Protein AF-A0A1B6BA95-F1 (afdb_monomer_lite)

pLDDT: mean 94.16, std 6.32, range [73.81, 98.75]

Secondary structure (DSSP, 8-state):
-EE---GGGTTTT-S-HHHHHTPPEEESS-EE-TTS-EEEEPPHHHHHHHHHHHHHHHHHHHHTT-S--EE---TT-HHHHHH-TTT--

Foldseek 3Di:
DEDFAQAQCPCVPPPPPVVSVPDAREACDFDADPVGHTYHHDDPVVVVVVVVVVVVVVVVCVVVPHPDYHYDCDDNGHNVLCVDPVNHD

Structure (mmCIF, N/CA/C/O backbone):
data_AF-A0A1B6BA95-F1
#
_entry.id   AF-A0A1B6BA95-F1
#
loop_
_atom_site.group_PDB
_atom_site.id
_atom_site.type_symbol
_atom_site.label_atom_id
_atom_site.label_alt_id
_atom_site.label_comp_id
_atom_site.label_asym_id
_atom_site.label_entity_id
_atom_site.label_seq_id
_atom_site.pdbx_PDB_ins_code
_atom_site.Cartn_x
_atom_site.Cartn_y
_atom_site.Cartn_z
_atom_site.occupancy
_atom_site.B_iso_or_equiv
_atom_site.auth_seq_id
_atom_site.auth_comp_id
_atom_site.auth_asym_id
_atom_site.auth_atom_id
_atom_site.pdbx_PDB_model_num
ATOM 1 N N . MET A 1 1 ? -14.949 3.472 10.130 1.00 94.31 1 MET A N 1
ATOM 2 C CA . MET A 1 1 ? -13.647 3.994 9.650 1.00 94.31 1 MET A CA 1
ATOM 3 C C . MET A 1 1 ? -13.144 3.085 8.539 1.00 94.31 1 MET A C 1
ATOM 5 O O . MET A 1 1 ? -13.339 1.885 8.669 1.00 94.31 1 MET A O 1
ATOM 9 N N . GLU A 1 2 ? -12.512 3.601 7.486 1.00 97.50 2 GLU A N 1
ATOM 10 C CA . GLU A 1 2 ? -11.899 2.769 6.438 1.00 97.50 2 GLU A CA 1
ATOM 11 C C . GLU A 1 2 ? -10.369 2.866 6.492 1.00 97.50 2 GLU A C 1
ATOM 13 O O . GLU A 1 2 ? -9.814 3.958 6.602 1.00 97.50 2 GLU A O 1
ATOM 18 N N . LEU A 1 3 ? -9.699 1.716 6.437 1.00 98.00 3 LEU A N 1
ATOM 19 C CA . LEU A 1 3 ? -8.250 1.576 6.359 1.00 98.00 3 LEU A CA 1
ATOM 20 C C . LEU A 1 3 ? -7.841 1.306 4.921 1.00 98.00 3 LEU A C 1
ATOM 22 O O . LEU A 1 3 ? -8.430 0.456 4.251 1.00 98.00 3 LEU A O 1
ATOM 26 N N . SER A 1 4 ? -6.817 2.012 4.460 1.00 97.31 4 SER A N 1
ATOM 27 C CA . SER A 1 4 ? -6.427 1.980 3.062 1.00 97.31 4 SER A CA 1
ATOM 28 C C . SER A 1 4 ? -4.939 2.171 2.836 1.00 97.31 4 SER A C 1
ATOM 30 O O . SER A 1 4 ? -4.225 2.768 3.639 1.00 97.31 4 SER A O 1
ATOM 32 N N . HIS A 1 5 ? -4.487 1.669 1.689 1.00 97.06 5 HIS A N 1
ATOM 33 C CA . HIS A 1 5 ? -3.157 1.902 1.158 1.00 97.06 5 HIS A CA 1
ATOM 34 C C . HIS A 1 5 ? -3.248 1.949 -0.367 1.00 97.06 5 HIS A C 1
ATOM 36 O O . HIS A 1 5 ? -3.626 0.962 -0.991 1.00 97.06 5 HIS A O 1
ATOM 42 N N . SER A 1 6 ? -2.904 3.074 -0.991 1.00 95.75 6 SER A N 1
ATOM 43 C CA . SER A 1 6 ? -3.135 3.276 -2.432 1.00 95.75 6 SER A CA 1
ATOM 44 C C . SER A 1 6 ? -2.170 2.505 -3.348 1.00 95.75 6 SER A C 1
ATOM 46 O O . SER A 1 6 ? -2.371 2.475 -4.561 1.00 95.75 6 SER A O 1
ATOM 48 N N . GLY A 1 7 ? -1.131 1.874 -2.791 1.00 96.19 7 GLY A N 1
ATOM 49 C CA . GLY A 1 7 ? -0.161 1.067 -3.544 1.00 96.19 7 GLY A CA 1
ATOM 50 C C . GLY A 1 7 ? 0.501 1.886 -4.648 1.00 96.19 7 GLY A C 1
ATOM 51 O O . GLY A 1 7 ? 0.951 3.001 -4.387 1.00 96.19 7 GLY A O 1
ATOM 52 N N . GLN A 1 8 ? 0.478 1.389 -5.887 1.00 95.31 8 GLN A N 1
ATOM 53 C CA . GLN A 1 8 ? 1.105 2.066 -7.029 1.00 95.31 8 GLN A CA 1
ATOM 54 C C . GLN A 1 8 ? 0.462 3.412 -7.419 1.00 95.31 8 GLN A C 1
ATOM 56 O O . GLN A 1 8 ? 0.887 4.044 -8.384 1.00 95.31 8 GLN A O 1
ATOM 61 N N . TYR A 1 9 ? -0.612 3.821 -6.736 1.00 93.50 9 TYR A N 1
ATOM 62 C CA . TYR A 1 9 ? -1.265 5.121 -6.894 1.00 93.50 9 TYR A CA 1
ATOM 63 C C . TYR A 1 9 ? -0.984 6.065 -5.714 1.00 93.50 9 TYR A C 1
ATOM 65 O O . TYR A 1 9 ? -1.587 7.142 -5.625 1.00 93.50 9 TYR A O 1
ATOM 73 N N . ALA A 1 10 ? -0.083 5.697 -4.800 1.00 91.62 10 ALA A N 1
ATOM 74 C CA . ALA A 1 10 ? 0.314 6.544 -3.685 1.00 91.62 10 ALA A CA 1
ATOM 75 C C . ALA A 1 10 ? 0.882 7.887 -4.177 1.00 91.62 10 ALA A C 1
ATOM 77 O O . ALA A 1 10 ? 1.653 7.979 -5.131 1.00 91.62 10 ALA A O 1
ATOM 78 N N . GLY A 1 11 ? 0.461 8.972 -3.529 1.00 86.31 11 GLY A N 1
ATOM 79 C CA . GLY A 1 11 ? 0.908 10.317 -3.888 1.00 86.31 11 GLY A CA 1
ATOM 80 C C . GLY A 1 11 ? 0.286 10.899 -5.165 1.00 86.31 11 GLY A C 1
ATOM 81 O O . GLY A 1 11 ? 0.650 12.008 -5.559 1.00 86.31 11 GLY A O 1
ATOM 82 N N . THR A 1 12 ? -0.683 10.221 -5.796 1.00 81.12 12 THR A N 1
ATOM 83 C CA . THR A 1 12 ? -1.369 10.725 -7.006 1.00 81.12 12 THR A CA 1
ATOM 84 C C . THR A 1 12 ? -1.941 12.131 -6.802 1.00 81.12 12 THR A C 1
ATOM 86 O O . THR A 1 12 ? -1.763 12.990 -7.669 1.00 81.12 12 THR A O 1
ATOM 89 N N . TYR A 1 13 ? -2.527 12.390 -5.630 1.00 79.62 13 TYR A N 1
ATOM 90 C CA . TYR A 1 13 ? -3.164 13.662 -5.275 1.00 79.62 13 TYR A CA 1
ATOM 91 C C . TYR A 1 13 ? -2.266 14.624 -4.479 1.00 79.62 13 TYR A C 1
ATOM 93 O O . TYR A 1 13 ? -2.758 15.614 -3.942 1.00 79.62 13 TYR A O 1
ATOM 101 N N . LEU A 1 14 ? -0.955 14.367 -4.388 1.00 82.94 14 LEU A N 1
ATOM 102 C CA . LEU A 1 14 ? -0.038 15.329 -3.773 1.00 82.94 14 LEU A CA 1
ATOM 103 C C . LEU A 1 14 ? 0.067 16.584 -4.645 1.00 82.94 14 LEU A C 1
ATOM 105 O O . LEU A 1 14 ? 0.443 16.512 -5.816 1.00 82.94 14 LEU A O 1
ATOM 109 N N . THR A 1 15 ? -0.255 17.733 -4.051 1.00 85.31 15 THR A N 1
ATOM 110 C CA . THR A 1 15 ? -0.156 19.055 -4.689 1.00 85.31 15 THR A CA 1
ATOM 111 C C . THR A 1 1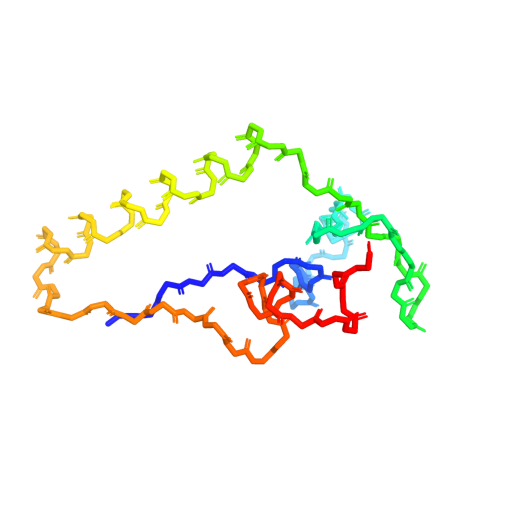5 ? 1.289 19.557 -4.753 1.00 85.31 15 THR A C 1
ATOM 113 O O . THR A 1 15 ? 1.649 20.290 -5.673 1.00 85.31 15 THR A O 1
ATOM 116 N N . ASP A 1 16 ? 2.137 19.111 -3.823 1.00 85.94 16 ASP A N 1
ATOM 117 C CA . ASP A 1 16 ? 3.579 19.356 -3.828 1.00 85.94 16 ASP A CA 1
ATOM 118 C C . ASP A 1 16 ? 4.274 18.452 -4.860 1.00 85.94 16 ASP A C 1
ATOM 120 O O . ASP A 1 16 ? 4.522 17.262 -4.632 1.00 85.94 16 ASP A O 1
ATOM 124 N N . LYS A 1 17 ? 4.594 19.040 -6.016 1.00 77.94 17 LYS A N 1
ATOM 125 C CA . LYS A 1 17 ? 5.235 18.338 -7.135 1.00 77.94 17 LYS A CA 1
ATOM 126 C C . LYS A 1 17 ? 6.639 17.831 -6.800 1.00 77.94 17 LYS A C 1
ATOM 128 O O . LYS A 1 17 ? 7.018 16.784 -7.317 1.00 77.94 17 LYS A O 1
ATOM 133 N N . ALA A 1 18 ? 7.385 18.539 -5.951 1.00 80.44 18 ALA A N 1
ATOM 134 C CA . ALA A 1 18 ? 8.747 18.155 -5.584 1.00 80.44 18 ALA A CA 1
ATOM 135 C C . ALA A 1 18 ? 8.745 16.928 -4.668 1.00 80.44 18 ALA A C 1
ATOM 137 O O . ALA A 1 18 ? 9.551 16.018 -4.840 1.00 80.44 18 ALA A O 1
ATOM 138 N N . LYS A 1 19 ? 7.789 16.849 -3.735 1.00 78.44 19 LYS A N 1
ATOM 139 C CA . LYS A 1 19 ? 7.592 15.628 -2.940 1.00 78.44 19 LYS A CA 1
ATOM 140 C C . LYS A 1 19 ? 7.073 14.475 -3.783 1.00 78.44 19 LYS A C 1
ATOM 142 O O . LYS A 1 19 ? 7.494 13.344 -3.575 1.00 78.44 19 LYS A O 1
ATOM 147 N N . LYS A 1 20 ? 6.189 14.750 -4.744 1.00 76.00 20 LYS A N 1
ATOM 148 C CA . LYS A 1 20 ? 5.607 13.721 -5.613 1.00 76.00 20 LYS A CA 1
ATOM 149 C C . LYS A 1 20 ? 6.655 13.008 -6.475 1.00 76.00 20 LYS A C 1
ATOM 151 O O . LYS A 1 20 ? 6.569 11.793 -6.615 1.00 76.00 20 LYS A O 1
ATOM 156 N N . SER A 1 21 ? 7.638 13.724 -7.026 1.00 73.81 21 SER A N 1
ATOM 157 C CA . SER A 1 21 ? 8.678 13.124 -7.880 1.00 73.81 21 SER A CA 1
ATOM 158 C C . SER A 1 21 ? 9.650 12.207 -7.129 1.00 73.81 21 SER A C 1
ATOM 160 O O . SER A 1 21 ? 10.268 11.350 -7.752 1.00 73.81 21 SER A O 1
ATOM 162 N N . GLY A 1 22 ? 9.782 12.363 -5.809 1.00 77.25 22 GLY A N 1
ATOM 163 C CA . GLY A 1 22 ? 10.657 11.533 -4.974 1.00 77.25 22 GLY A CA 1
ATOM 164 C C . GLY A 1 22 ? 10.030 10.226 -4.477 1.00 77.25 22 GLY A C 1
ATOM 165 O O . GLY A 1 22 ? 10.701 9.461 -3.786 1.00 77.25 22 GLY A O 1
ATO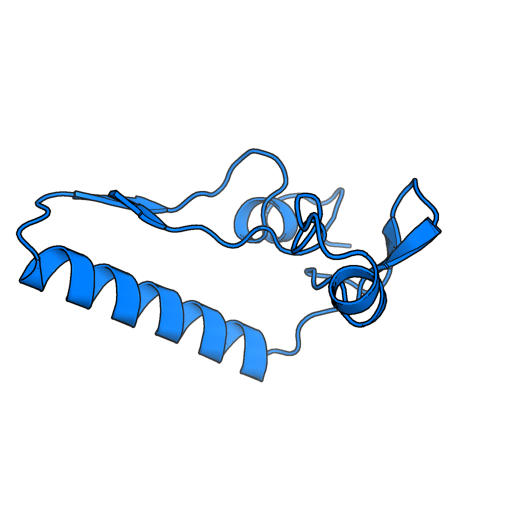M 166 N N . LEU A 1 23 ? 8.753 9.964 -4.774 1.00 82.88 23 LEU A N 1
ATOM 167 C CA . LEU A 1 23 ? 8.048 8.787 -4.267 1.00 82.88 23 LEU A CA 1
ATOM 168 C C . LEU A 1 23 ? 8.176 7.599 -5.216 1.00 82.88 23 LEU A C 1
ATOM 170 O O . LEU A 1 23 ? 7.835 7.685 -6.394 1.00 82.88 23 LEU A O 1
ATOM 174 N N . ASN A 1 24 ? 8.577 6.455 -4.663 1.00 89.12 24 ASN A N 1
ATOM 175 C CA . ASN A 1 24 ? 8.408 5.179 -5.346 1.00 89.12 24 ASN A CA 1
ATOM 176 C C . ASN A 1 24 ? 6.926 4.779 -5.327 1.00 89.12 24 ASN A C 1
ATOM 178 O O . ASN A 1 24 ? 6.248 4.926 -4.307 1.00 89.12 24 ASN A O 1
ATOM 182 N N . GLN A 1 25 ? 6.448 4.245 -6.449 1.00 94.31 25 GLN A N 1
ATOM 183 C CA . GLN A 1 25 ? 5.161 3.563 -6.519 1.00 94.31 25 GLN A CA 1
ATOM 184 C C . GLN A 1 25 ? 5.380 2.096 -6.148 1.00 94.31 25 GLN A C 1
ATOM 186 O O . GLN A 1 25 ? 6.279 1.461 -6.694 1.00 94.31 25 GLN A O 1
ATOM 191 N N . TRP A 1 26 ? 4.587 1.570 -5.216 1.00 96.69 26 TRP A N 1
ATOM 192 C CA . TRP A 1 26 ? 4.767 0.218 -4.676 1.00 96.69 26 TRP A CA 1
ATOM 193 C C . TRP A 1 26 ? 3.586 -0.679 -5.019 1.00 96.69 26 TRP A C 1
ATOM 195 O O . TRP A 1 26 ? 2.442 -0.293 -4.783 1.00 96.69 26 TRP A O 1
ATOM 205 N N . GLY A 1 27 ? 3.856 -1.873 -5.530 1.00 97.50 27 GLY A N 1
ATOM 206 C CA . GLY A 1 27 ? 2.838 -2.846 -5.922 1.00 97.50 27 GLY A CA 1
ATOM 207 C C . GLY A 1 27 ? 3.276 -4.290 -5.657 1.00 97.50 27 GLY A C 1
ATOM 208 O O . GLY A 1 27 ? 4.304 -4.510 -5.019 1.00 97.50 27 GLY A O 1
ATOM 209 N N . PRO A 1 28 ? 2.493 -5.277 -6.120 1.00 98.12 28 PRO A N 1
ATOM 210 C CA . PRO A 1 28 ? 2.828 -6.695 -5.978 1.00 98.12 28 PRO A CA 1
ATOM 211 C C . PRO A 1 28 ? 3.991 -7.139 -6.882 1.00 98.12 28 PRO A C 1
ATOM 213 O O . PRO A 1 28 ? 4.770 -7.992 -6.476 1.00 98.12 28 PRO A O 1
ATOM 216 N N . SER A 1 29 ? 4.143 -6.528 -8.061 1.00 97.69 29 SER A N 1
ATOM 217 C CA . SER A 1 29 ? 5.156 -6.886 -9.061 1.00 97.69 29 SER A CA 1
ATOM 218 C C . SER A 1 29 ? 5.893 -5.639 -9.564 1.00 97.69 29 SER A C 1
ATOM 220 O O . SER A 1 29 ? 5.338 -4.535 -9.565 1.00 97.69 29 SER A O 1
ATOM 222 N N . ASP A 1 30 ? 7.139 -5.814 -10.013 1.00 97.12 30 ASP A N 1
ATOM 223 C CA . ASP A 1 30 ? 7.880 -4.774 -10.730 1.00 97.12 30 ASP A CA 1
ATOM 224 C C . ASP A 1 30 ? 7.226 -4.545 -12.097 1.00 97.12 30 ASP A C 1
ATOM 226 O O . ASP A 1 30 ? 7.081 -5.473 -12.894 1.00 97.12 30 ASP A O 1
ATOM 230 N N . THR A 1 31 ? 6.806 -3.314 -12.384 1.00 95.38 31 THR A N 1
ATOM 231 C CA . THR A 1 31 ? 6.130 -2.988 -13.647 1.00 95.38 31 THR A CA 1
ATOM 232 C C . THR A 1 31 ? 6.251 -1.505 -13.994 1.00 95.38 31 THR A C 1
ATOM 234 O O . THR A 1 31 ? 6.839 -0.709 -13.262 1.00 95.38 31 THR A O 1
ATOM 237 N N . THR A 1 32 ? 5.708 -1.107 -15.139 1.00 94.12 32 THR A N 1
ATOM 238 C CA . THR A 1 32 ? 5.550 0.296 -15.525 1.00 94.12 32 THR A CA 1
ATOM 239 C C . THR A 1 32 ? 4.075 0.573 -15.752 1.00 94.12 32 THR A C 1
ATOM 241 O O . THR A 1 32 ? 3.420 -0.090 -16.556 1.00 94.12 32 THR A O 1
ATOM 244 N N . ARG A 1 33 ? 3.538 1.560 -15.033 1.00 91.06 33 ARG A N 1
ATOM 245 C CA . ARG A 1 33 ? 2.144 1.974 -15.184 1.00 91.06 33 ARG A CA 1
ATOM 246 C C . ARG A 1 33 ? 1.926 2.600 -16.564 1.00 91.06 33 ARG A C 1
ATOM 248 O O . ARG A 1 33 ? 2.858 3.065 -17.213 1.00 91.06 33 ARG A O 1
ATOM 255 N N . THR A 1 34 ? 0.675 2.676 -17.001 1.00 89.38 34 THR A N 1
ATOM 256 C CA . THR A 1 34 ? 0.292 3.231 -18.311 1.00 89.38 34 THR A CA 1
ATOM 257 C C . THR A 1 34 ? 0.728 4.681 -18.546 1.00 89.38 34 THR A C 1
ATOM 259 O O . THR A 1 34 ? 0.797 5.110 -19.690 1.00 89.38 34 THR A O 1
ATOM 262 N N . ASP A 1 35 ? 1.017 5.447 -17.493 1.00 89.50 35 ASP A N 1
ATOM 263 C CA . ASP A 1 35 ? 1.536 6.818 -17.574 1.00 89.50 35 ASP A CA 1
ATOM 264 C C . ASP A 1 35 ? 3.072 6.907 -17.490 1.00 89.50 35 ASP A C 1
ATOM 266 O O . ASP A 1 35 ? 3.623 7.996 -17.340 1.00 89.50 35 ASP A O 1
ATOM 270 N N . GLY A 1 36 ? 3.767 5.771 -17.591 1.00 90.06 36 GLY A N 1
ATOM 271 C CA . GLY A 1 36 ? 5.227 5.690 -17.639 1.00 90.06 36 GLY A CA 1
ATOM 272 C C . GLY A 1 36 ? 5.919 5.703 -16.277 1.00 90.06 36 GLY A C 1
ATOM 273 O O . GLY A 1 36 ? 7.148 5.665 -16.232 1.00 90.06 36 GLY A O 1
ATOM 274 N N . LEU A 1 37 ? 5.179 5.748 -15.162 1.00 89.75 37 LEU A N 1
ATOM 275 C CA . LEU A 1 37 ? 5.794 5.685 -13.837 1.00 89.75 37 LEU A CA 1
ATOM 276 C C . LEU A 1 37 ? 6.217 4.249 -13.485 1.00 89.75 37 LEU A C 1
ATOM 278 O O . LEU A 1 37 ? 5.396 3.332 -13.595 1.00 89.75 37 LEU A O 1
ATOM 282 N N . PRO A 1 38 ? 7.463 4.044 -13.017 1.00 93.69 38 PRO A N 1
ATOM 283 C CA . PRO A 1 38 ? 7.911 2.739 -12.562 1.00 93.69 38 PRO A CA 1
ATOM 284 C C . PRO A 1 38 ? 7.243 2.378 -11.234 1.00 93.69 38 PRO A C 1
ATOM 286 O O . PRO A 1 38 ? 7.150 3.201 -10.317 1.00 93.69 38 PRO A O 1
ATOM 289 N N . VAL A 1 39 ? 6.820 1.125 -11.133 1.00 95.81 39 VAL A N 1
ATOM 290 C CA . VAL A 1 39 ? 6.273 0.499 -9.932 1.00 95.81 39 VAL A CA 1
ATOM 291 C C . VAL A 1 39 ? 7.255 -0.566 -9.490 1.00 95.81 39 VAL A C 1
ATOM 293 O O . VAL A 1 39 ? 7.719 -1.359 -10.307 1.00 95.81 39 VAL A O 1
ATOM 296 N N . LYS A 1 40 ? 7.578 -0.565 -8.203 1.00 96.69 40 LYS A N 1
ATOM 297 C CA . LYS A 1 40 ? 8.473 -1.542 -7.601 1.00 96.69 40 LYS A CA 1
ATOM 298 C C . LYS A 1 40 ? 7.677 -2.571 -6.810 1.00 96.69 40 LYS A C 1
ATOM 300 O O . LYS A 1 40 ? 6.734 -2.202 -6.098 1.00 96.69 40 LYS A O 1
ATOM 305 N N . ALA A 1 41 ? 8.080 -3.830 -6.907 1.00 98.00 41 ALA A N 1
ATOM 306 C CA . ALA A 1 41 ? 7.553 -4.901 -6.080 1.00 98.00 41 ALA A CA 1
ATOM 307 C C . ALA A 1 41 ? 7.860 -4.622 -4.603 1.00 98.00 41 ALA A C 1
ATOM 309 O O . ALA A 1 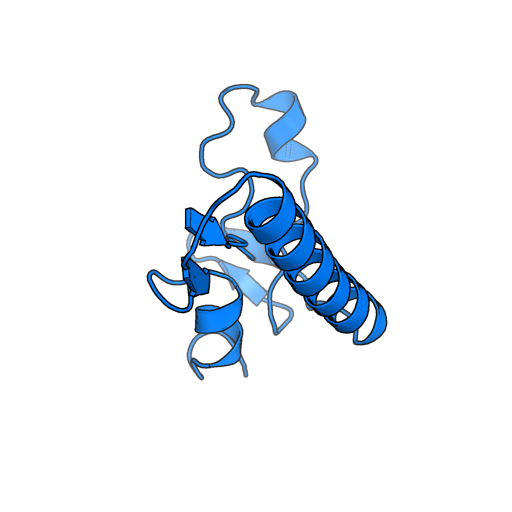41 ? 8.959 -4.193 -4.236 1.00 98.00 41 ALA A O 1
ATOM 310 N N . LEU A 1 42 ? 6.874 -4.857 -3.745 1.00 98.19 42 LEU A N 1
ATOM 311 C CA . LEU A 1 42 ? 7.094 -4.905 -2.306 1.00 98.19 42 LEU A CA 1
ATOM 312 C C . LEU A 1 42 ? 7.883 -6.165 -1.946 1.00 98.19 42 LEU A C 1
ATOM 314 O O . LEU A 1 42 ? 7.601 -7.247 -2.456 1.00 98.19 42 LEU A O 1
ATOM 318 N N . THR A 1 43 ? 8.830 -6.032 -1.019 1.00 98.19 43 THR A N 1
ATOM 319 C CA . THR A 1 43 ? 9.470 -7.199 -0.406 1.00 98.19 43 THR A CA 1
ATOM 320 C C . THR A 1 43 ? 8.540 -7.831 0.626 1.00 98.19 43 THR A C 1
ATOM 322 O O . THR A 1 43 ? 7.606 -7.189 1.119 1.00 98.19 43 THR A O 1
ATOM 325 N N . GLU A 1 44 ? 8.806 -9.084 0.990 1.00 98.00 44 GLU A N 1
ATOM 326 C CA . GLU A 1 44 ? 8.031 -9.777 2.018 1.00 98.00 44 GLU A CA 1
ATOM 327 C C . GLU A 1 44 ? 8.078 -9.031 3.359 1.00 98.00 44 GLU A C 1
ATOM 329 O O . GLU A 1 44 ? 7.047 -8.870 4.011 1.00 98.00 44 GLU A O 1
ATOM 334 N N . GLU A 1 45 ? 9.235 -8.483 3.737 1.00 98.50 45 GLU A N 1
ATOM 335 C CA . GLU A 1 45 ? 9.396 -7.709 4.971 1.00 98.50 45 GLU A CA 1
ATOM 336 C C . GLU A 1 45 ? 8.482 -6.481 4.986 1.00 98.50 45 GLU A C 1
ATOM 338 O O . GLU A 1 45 ? 7.791 -6.225 5.972 1.00 98.50 45 GLU A O 1
ATOM 343 N N . TRP A 1 46 ? 8.408 -5.747 3.874 1.00 97.94 46 TRP A N 1
ATOM 344 C CA . TRP A 1 46 ? 7.518 -4.593 3.776 1.00 97.94 46 TRP A CA 1
ATOM 345 C C . TRP A 1 46 ? 6.044 -4.975 3.724 1.00 97.94 46 TRP A C 1
ATOM 347 O O . TRP A 1 46 ? 5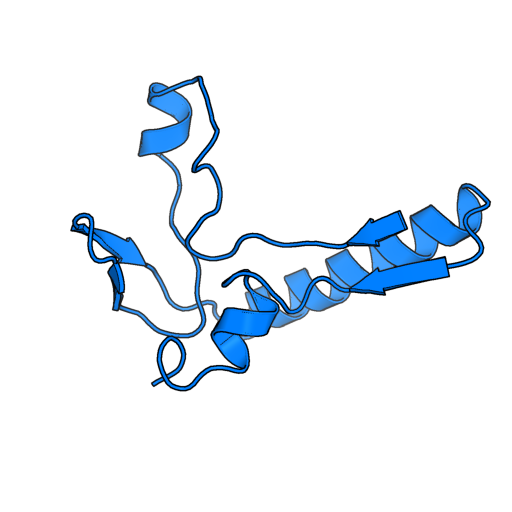.209 -4.238 4.249 1.00 97.94 46 TRP A O 1
ATOM 357 N N . ILE A 1 47 ? 5.701 -6.129 3.151 1.00 98.50 47 ILE A N 1
ATOM 358 C CA . ILE A 1 47 ? 4.337 -6.662 3.241 1.00 98.50 47 ILE A CA 1
ATOM 359 C C . ILE A 1 47 ? 3.979 -6.916 4.711 1.00 98.50 47 ILE A C 1
ATOM 361 O O . ILE A 1 47 ? 2.908 -6.493 5.153 1.00 98.50 47 ILE A O 1
ATOM 365 N N . GLN A 1 48 ? 4.875 -7.527 5.492 1.00 98.62 48 GLN A N 1
ATOM 366 C CA . GLN A 1 48 ? 4.654 -7.748 6.926 1.00 98.62 48 GLN A CA 1
ATOM 367 C C . GLN A 1 48 ? 4.520 -6.430 7.703 1.00 98.62 48 GLN A C 1
ATOM 369 O O . GLN A 1 48 ? 3.636 -6.303 8.558 1.00 98.62 48 GLN A O 1
ATOM 374 N N . ASP A 1 49 ? 5.327 -5.418 7.377 1.00 98.56 49 ASP A N 1
ATOM 375 C CA . ASP A 1 49 ? 5.209 -4.085 7.977 1.00 98.56 49 ASP A CA 1
ATOM 376 C C . ASP A 1 49 ? 3.856 -3.432 7.668 1.00 98.56 49 ASP A C 1
ATOM 378 O O . ASP A 1 49 ? 3.226 -2.850 8.558 1.00 98.56 49 ASP A O 1
ATOM 382 N N . ILE A 1 50 ? 3.356 -3.572 6.438 1.00 98.31 50 ILE A N 1
ATOM 383 C CA . ILE A 1 50 ? 2.031 -3.075 6.049 1.00 98.31 50 ILE A CA 1
ATOM 384 C C . ILE A 1 50 ? 0.939 -3.816 6.827 1.00 98.31 50 ILE A C 1
ATOM 386 O O . ILE A 1 50 ? 0.064 -3.169 7.403 1.00 98.31 50 ILE A O 1
ATOM 390 N N . VAL A 1 51 ? 0.995 -5.148 6.923 1.00 98.44 51 VAL A N 1
ATOM 391 C CA . VAL A 1 51 ? 0.040 -5.942 7.721 1.00 98.44 51 VAL A CA 1
ATOM 392 C C . VAL A 1 51 ? 0.019 -5.463 9.175 1.00 98.44 51 VAL A C 1
ATOM 394 O O . VAL A 1 51 ? -1.051 -5.206 9.741 1.00 98.44 51 VAL A O 1
ATOM 397 N N . LYS A 1 52 ? 1.197 -5.259 9.773 1.00 98.75 52 LYS A N 1
ATOM 398 C CA . LYS A 1 52 ? 1.333 -4.721 11.130 1.00 98.75 52 LYS A CA 1
ATOM 399 C C . LYS A 1 52 ? 0.735 -3.319 11.249 1.00 98.75 52 LYS A C 1
ATOM 401 O O . LYS A 1 52 ? 0.033 -3.050 12.226 1.00 98.75 52 LYS A O 1
ATOM 406 N N . ALA A 1 53 ? 0.954 -2.446 10.267 1.00 98.62 53 ALA A N 1
ATOM 407 C CA . ALA A 1 53 ? 0.390 -1.099 10.246 1.00 98.62 53 ALA A CA 1
ATOM 408 C C . ALA A 1 53 ? -1.148 -1.115 10.198 1.00 98.62 53 ALA A C 1
ATOM 410 O O . ALA A 1 53 ? -1.787 -0.373 10.947 1.00 98.62 53 ALA A O 1
ATOM 411 N N . TYR A 1 54 ? -1.761 -2.004 9.407 1.00 98.50 54 TYR A N 1
ATOM 412 C CA . TYR A 1 54 ? -3.219 -2.200 9.414 1.00 98.50 54 TYR A CA 1
ATOM 413 C C . TYR A 1 54 ? -3.720 -2.650 10.794 1.00 98.50 54 TYR A C 1
ATOM 415 O O . TYR A 1 54 ? -4.693 -2.090 11.306 1.00 98.50 54 TYR A O 1
ATOM 423 N N . GLY A 1 55 ? -3.033 -3.601 11.435 1.00 98.38 55 GLY A N 1
ATOM 424 C CA . GLY A 1 55 ? -3.365 -4.051 12.791 1.00 98.38 55 GLY A CA 1
ATOM 425 C C . GLY A 1 55 ? -3.274 -2.929 13.832 1.00 98.38 55 GLY A C 1
ATOM 426 O O . GLY A 1 55 ? -4.180 -2.748 14.650 1.00 98.38 55 GLY A O 1
ATOM 427 N N . GLN A 1 56 ? -2.217 -2.116 13.771 1.00 98.69 56 GLN A N 1
ATOM 428 C CA . GLN A 1 56 ? -2.042 -0.950 14.641 1.00 98.69 56 GLN A CA 1
ATOM 429 C C . GLN A 1 56 ? -3.126 0.109 14.416 1.00 98.69 56 GLN A C 1
ATOM 431 O O . GLN A 1 56 ? -3.668 0.645 15.388 1.00 98.69 56 GLN A O 1
ATOM 436 N N . ALA A 1 57 ? -3.475 0.386 13.158 1.00 98.44 57 ALA A N 1
ATOM 437 C CA . ALA A 1 57 ? -4.517 1.342 12.807 1.00 98.44 57 ALA A CA 1
ATOM 438 C C . ALA A 1 57 ? -5.901 0.871 13.282 1.00 98.44 57 ALA A C 1
ATOM 440 O O . ALA A 1 57 ? -6.652 1.659 13.857 1.00 98.44 57 ALA A O 1
ATOM 441 N N . ALA A 1 58 ? -6.216 -0.420 13.143 1.00 98.50 58 ALA A N 1
ATOM 442 C CA . ALA A 1 58 ? -7.443 -1.005 13.680 1.00 98.50 58 ALA A CA 1
ATOM 443 C C . ALA A 1 58 ? -7.500 -0.915 15.217 1.00 98.50 58 ALA A C 1
ATOM 445 O O . ALA A 1 58 ? -8.524 -0.522 15.782 1.00 98.50 58 ALA A O 1
ATOM 446 N N . ALA A 1 59 ? -6.390 -1.203 15.905 1.00 98.50 59 ALA A N 1
ATOM 447 C CA . ALA A 1 59 ? -6.307 -1.068 17.359 1.00 98.50 59 ALA A CA 1
ATOM 448 C C . ALA A 1 59 ? -6.497 0.389 17.818 1.00 98.50 59 ALA A C 1
ATOM 450 O O . ALA A 1 59 ? -7.159 0.641 18.828 1.00 98.50 59 ALA A O 1
ATOM 451 N N . LEU A 1 60 ? -5.943 1.357 17.079 1.00 98.50 60 LEU A N 1
ATOM 452 C CA . LEU A 1 60 ? -6.162 2.779 17.338 1.00 98.50 60 LEU A CA 1
ATOM 453 C C . LEU A 1 60 ? -7.628 3.168 17.126 1.00 98.50 60 LEU A C 1
ATOM 455 O O . LEU A 1 60 ? -8.191 3.851 17.976 1.00 98.50 60 LEU A O 1
ATOM 459 N N . ALA A 1 61 ? -8.259 2.682 16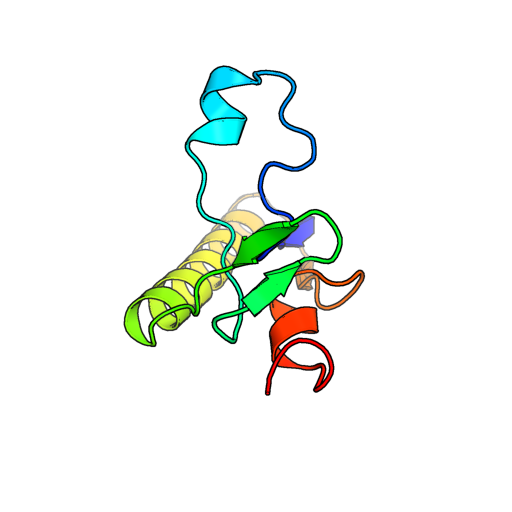.057 1.00 98.38 61 ALA A N 1
ATOM 460 C CA . ALA A 1 61 ? -9.678 2.907 15.789 1.00 98.38 61 ALA A CA 1
ATOM 461 C C . ALA A 1 61 ? -10.555 2.458 16.955 1.00 98.38 61 ALA A C 1
ATOM 463 O O . ALA A 1 61 ? -11.422 3.201 17.412 1.00 98.38 61 ALA A O 1
ATOM 464 N N . LYS A 1 62 ? -10.283 1.256 17.476 1.00 98.25 62 LYS A N 1
ATOM 465 C CA . LYS A 1 62 ? -11.014 0.710 18.616 1.00 98.25 62 LYS A CA 1
ATOM 466 C C . LYS A 1 62 ? -10.856 1.590 19.854 1.00 98.25 62 LYS A C 1
ATOM 468 O O . LYS A 1 62 ? -11.850 1.888 20.510 1.00 98.25 62 LYS A O 1
ATOM 473 N N . ARG A 1 63 ? -9.630 2.036 20.160 1.00 98.50 63 ARG A N 1
ATOM 474 C CA . ARG A 1 63 ? -9.367 2.958 21.283 1.00 98.50 63 ARG A CA 1
ATOM 475 C C . ARG A 1 63 ? -10.025 4.324 21.095 1.00 98.50 63 ARG A C 1
ATOM 477 O O . ARG A 1 63 ? -10.422 4.933 22.079 1.00 98.50 63 ARG A O 1
ATOM 484 N N . ALA A 1 64 ? -10.157 4.783 19.854 1.00 98.31 64 ALA A N 1
ATOM 485 C CA . ALA A 1 64 ? -10.844 6.024 19.508 1.00 98.31 64 ALA A CA 1
ATOM 486 C C . ALA A 1 64 ? -12.382 5.908 19.534 1.00 98.31 64 ALA A C 1
ATOM 488 O O . ALA A 1 64 ? -13.064 6.897 19.286 1.00 98.31 64 ALA A O 1
ATOM 489 N N . GLY A 1 65 ? -12.935 4.726 19.831 1.00 98.38 65 GLY A N 1
ATOM 490 C CA . GLY A 1 65 ? -14.377 4.510 19.963 1.00 98.38 65 GLY A CA 1
ATOM 491 C C . GLY A 1 65 ? -15.087 4.074 18.680 1.00 98.38 65 GLY A C 1
ATOM 492 O O . GLY A 1 65 ? -16.308 3.965 18.686 1.00 98.38 65 GLY A O 1
ATOM 493 N N . PHE A 1 66 ? -14.368 3.785 17.588 1.00 98.38 66 PHE A N 1
ATOM 494 C CA . PHE A 1 66 ? -14.995 3.189 16.406 1.00 98.38 66 PHE A CA 1
ATOM 495 C C . PHE A 1 66 ? -15.414 1.741 16.688 1.00 98.38 66 PHE A C 1
ATOM 497 O O . PHE A 1 66 ? -14.637 0.932 17.201 1.00 98.38 66 PHE A O 1
ATOM 504 N N . GLU A 1 67 ? -16.633 1.397 16.285 1.00 97.81 67 GLU A N 1
ATOM 505 C CA . GLU A 1 67 ? -17.188 0.047 16.441 1.00 97.81 67 GLU A CA 1
ATOM 506 C C . GLU A 1 67 ? -16.891 -0.860 15.240 1.00 97.81 67 GLU A C 1
ATOM 508 O O . GLU A 1 67 ? -16.915 -2.081 15.365 1.00 97.81 67 GLU A O 1
ATOM 513 N N . MET A 1 68 ? -16.558 -0.268 14.088 1.00 97.75 68 MET A N 1
ATOM 514 C CA . MET A 1 68 ? -16.259 -0.979 12.847 1.00 97.75 68 MET A CA 1
ATOM 515 C C . MET A 1 68 ? -15.074 -0.351 12.109 1.00 97.75 68 MET A C 1
ATOM 517 O O . MET A 1 68 ? -14.953 0.879 11.988 1.00 97.75 68 MET A O 1
ATOM 521 N N . VAL A 1 69 ? -14.251 -1.227 11.531 1.00 97.88 69 VAL A N 1
ATOM 522 C CA . VAL A 1 69 ? -13.265 -0.882 10.506 1.00 97.88 69 VAL A CA 1
ATOM 523 C C . VAL A 1 69 ? -13.601 -1.587 9.195 1.00 97.88 69 VAL A C 1
ATOM 525 O O . VAL A 1 69 ? -14.024 -2.739 9.194 1.00 97.88 69 VAL A O 1
ATOM 528 N N . MET A 1 70 ? -13.403 -0.890 8.084 1.00 98.19 70 MET A N 1
ATOM 529 C CA . MET A 1 70 ? -13.438 -1.448 6.736 1.00 98.19 70 MET A CA 1
ATOM 530 C C . MET A 1 70 ? -12.011 -1.532 6.209 1.00 98.19 70 MET A C 1
ATOM 532 O O . MET A 1 70 ? -11.213 -0.628 6.449 1.00 98.19 70 MET A O 1
ATOM 536 N N . VAL A 1 71 ? -11.693 -2.601 5.488 1.00 97.56 71 VAL A N 1
ATOM 537 C CA . VAL A 1 71 ? -10.411 -2.758 4.797 1.00 97.56 71 VAL A CA 1
ATOM 538 C C . VAL A 1 71 ? -10.645 -2.488 3.319 1.00 97.56 71 VAL A C 1
ATOM 540 O O . VAL A 1 71 ? -11.427 -3.187 2.675 1.00 97.56 71 VAL A O 1
ATOM 543 N N . HIS A 1 72 ? -9.981 -1.471 2.778 1.00 98.12 72 HIS A N 1
ATOM 544 C CA . HIS A 1 72 ? -10.176 -1.080 1.392 1.00 98.12 72 HIS A CA 1
ATOM 545 C C . HIS A 1 72 ? -9.462 -2.044 0.435 1.00 98.12 72 HIS A C 1
ATOM 547 O O . HIS A 1 72 ? -8.261 -1.930 0.188 1.00 98.12 72 HIS A O 1
ATOM 553 N N . ALA A 1 73 ? -10.223 -2.975 -0.138 1.00 97.25 73 ALA A N 1
ATOM 554 C CA . ALA A 1 73 ? -9.756 -3.958 -1.120 1.00 97.25 73 ALA A CA 1
ATOM 555 C C . ALA A 1 73 ? -10.295 -3.703 -2.545 1.00 97.25 73 ALA A C 1
ATOM 557 O O . ALA A 1 73 ? -10.341 -4.615 -3.371 1.00 97.25 73 ALA A O 1
ATOM 558 N N . GLY A 1 74 ? -10.714 -2.465 -2.833 1.00 95.62 74 GLY A N 1
ATOM 559 C CA . GLY A 1 74 ? -11.271 -2.037 -4.119 1.00 95.62 74 GLY A CA 1
ATOM 560 C C . GLY A 1 74 ? -10.430 -0.981 -4.844 1.00 95.62 74 GLY A C 1
ATOM 561 O O . GLY A 1 74 ? -9.306 -0.674 -4.450 1.00 95.62 74 GLY A O 1
ATOM 562 N N . HIS A 1 75 ? -10.994 -0.447 -5.932 1.00 95.31 75 HIS A N 1
ATOM 563 C CA . HIS A 1 75 ? -10.506 0.722 -6.684 1.00 95.31 75 HIS A CA 1
ATOM 564 C C . HIS A 1 75 ? -9.022 0.703 -7.088 1.00 95.31 75 HIS A C 1
ATOM 566 O O . HIS A 1 75 ? -8.374 1.748 -7.153 1.00 95.31 75 HIS A O 1
ATOM 572 N N . GLY A 1 76 ? -8.464 -0.481 -7.351 1.00 94.81 76 GLY A N 1
ATOM 573 C CA . GLY A 1 76 ? -7.062 -0.608 -7.736 1.00 94.81 76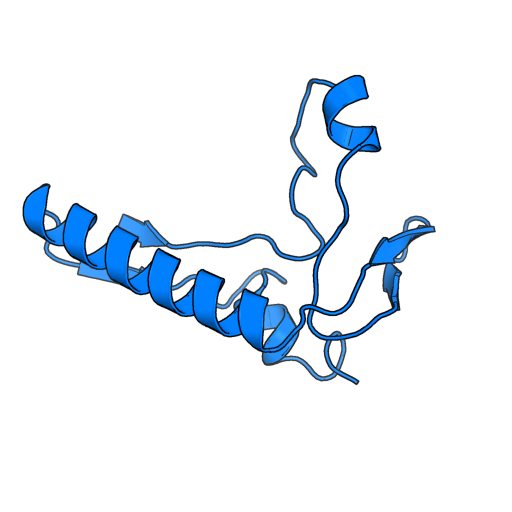 GLY A CA 1
ATOM 574 C C . GLY A 1 76 ? -6.082 -0.213 -6.634 1.00 94.81 76 GLY A C 1
ATOM 575 O O . GLY A 1 76 ? -4.936 0.070 -6.953 1.00 94.81 76 GLY A O 1
ATOM 576 N N . TRP A 1 77 ? -6.487 -0.149 -5.361 1.00 96.44 77 TRP A N 1
ATOM 577 C CA . TRP A 1 77 ? -5.579 0.092 -4.231 1.00 96.44 77 TRP A CA 1
ATOM 578 C C . TRP A 1 77 ? -4.812 -1.175 -3.858 1.00 96.44 77 TRP A C 1
ATOM 580 O O . TRP A 1 77 ? -5.056 -2.237 -4.419 1.00 96.44 77 TRP A O 1
ATOM 590 N N . LEU A 1 78 ? -3.854 -1.078 -2.937 1.00 97.94 78 LEU A N 1
ATOM 591 C CA . LEU A 1 78 ? -2.819 -2.096 -2.752 1.00 97.94 78 LEU A CA 1
ATOM 592 C C . LEU A 1 78 ? -3.375 -3.518 -2.596 1.00 97.94 78 LEU A C 1
ATOM 594 O O . LEU A 1 78 ? -2.926 -4.425 -3.283 1.00 97.94 78 LEU A O 1
ATOM 598 N N . ILE A 1 79 ? -4.380 -3.718 -1.742 1.00 98.06 79 ILE A N 1
ATOM 599 C CA . ILE A 1 79 ? -4.962 -5.053 -1.539 1.00 98.06 79 ILE A CA 1
ATOM 600 C C . ILE A 1 79 ? -5.633 -5.551 -2.828 1.00 98.06 79 ILE A C 1
ATOM 602 O O . ILE A 1 79 ? -5.448 -6.700 -3.211 1.00 98.06 79 ILE A O 1
ATOM 606 N N . ASN A 1 80 ? -6.344 -4.680 -3.551 1.00 98.25 80 ASN A N 1
ATOM 607 C CA . ASN A 1 80 ? -6.899 -5.019 -4.862 1.00 98.25 80 ASN A CA 1
ATOM 608 C C . ASN A 1 80 ? -5.804 -5.370 -5.885 1.00 98.25 80 ASN A C 1
ATOM 610 O O . ASN A 1 80 ? -6.000 -6.275 -6.691 1.00 98.25 80 ASN A O 1
ATOM 614 N N . GLN A 1 81 ? -4.654 -4.686 -5.833 1.00 98.00 81 GLN A N 1
ATOM 615 C CA . GLN A 1 81 ? -3.505 -4.971 -6.696 1.00 98.00 81 GLN A CA 1
ATOM 616 C C . GLN A 1 81 ? -2.970 -6.384 -6.451 1.00 98.00 81 GLN A C 1
ATOM 618 O O . GLN A 1 81 ? -2.771 -7.118 -7.408 1.00 98.00 81 GLN A O 1
ATOM 623 N N . PHE A 1 82 ? -2.824 -6.810 -5.194 1.00 98.25 82 PHE A N 1
ATOM 624 C CA . PHE A 1 82 ? -2.423 -8.188 -4.884 1.00 98.25 82 PHE A CA 1
ATOM 625 C C . PHE A 1 82 ? -3.444 -9.241 -5.343 1.00 98.25 82 PHE A C 1
ATOM 627 O O . PHE A 1 82 ? -3.048 -10.336 -5.734 1.00 98.25 82 PHE A O 1
ATOM 634 N N . LEU A 1 83 ? -4.743 -8.926 -5.303 1.00 97.94 83 LEU A N 1
ATOM 635 C CA . LEU A 1 83 ? -5.822 -9.860 -5.658 1.00 97.94 83 LEU A CA 1
ATOM 636 C C . LEU A 1 83 ? -6.077 -9.982 -7.168 1.00 97.94 83 LEU A C 1
ATOM 638 O O . LEU A 1 83 ? -6.751 -10.916 -7.597 1.00 97.94 83 LEU A O 1
ATOM 642 N N . SER A 1 84 ? -5.603 -9.030 -7.969 1.00 97.31 84 SER A N 1
ATOM 643 C CA . SER A 1 84 ? -5.906 -8.961 -9.397 1.00 97.31 84 SER A CA 1
ATOM 644 C C . SER A 1 84 ? -4.719 -9.436 -10.240 1.00 97.31 84 SER A C 1
ATOM 646 O O . SER A 1 84 ? -3.651 -8.826 -10.154 1.00 97.31 84 SER A O 1
ATOM 648 N N . PRO A 1 85 ? -4.898 -10.421 -11.143 1.00 95.81 85 PRO A N 1
ATOM 649 C CA . PRO A 1 85 ? -3.830 -10.885 -12.035 1.00 95.81 85 PRO A CA 1
ATOM 650 C C . PRO A 1 85 ? -3.378 -9.814 -13.037 1.00 95.81 85 PRO A C 1
ATOM 652 O O . PRO A 1 85 ? -2.331 -9.938 -13.657 1.00 95.81 85 PRO A O 1
ATOM 655 N N . TYR A 1 86 ? -4.163 -8.745 -13.207 1.00 94.62 86 TYR A N 1
ATOM 656 C CA . TYR A 1 86 ? -3.751 -7.596 -14.011 1.00 94.62 86 TYR A CA 1
ATOM 657 C C . TYR A 1 86 ? -2.558 -6.852 -13.391 1.00 94.62 86 TYR A C 1
ATOM 659 O O . TYR A 1 86 ? -1.743 -6.289 -14.115 1.00 94.62 86 TYR A O 1
ATOM 667 N N . PHE A 1 87 ? -2.470 -6.820 -12.058 1.00 95.81 87 PHE A N 1
ATOM 668 C CA . PHE A 1 87 ? -1.404 -6.125 -11.335 1.00 95.81 87 PHE A CA 1
ATOM 669 C C . PHE A 1 87 ? -0.350 -7.083 -10.775 1.00 95.81 87 PHE A C 1
ATOM 671 O O . PHE A 1 87 ? 0.807 -6.689 -10.673 1.00 95.81 87 PHE A O 1
ATOM 678 N N . ASN A 1 88 ? -0.761 -8.292 -10.387 1.00 96.31 88 ASN A N 1
ATOM 679 C CA . ASN A 1 88 ? 0.073 -9.312 -9.761 1.00 96.31 88 ASN A CA 1
ATOM 680 C C . ASN A 1 88 ? 0.313 -10.465 -10.746 1.00 96.31 88 ASN A C 1
ATOM 682 O O . ASN A 1 88 ? -0.560 -11.320 -10.922 1.00 96.31 88 ASN A O 1
ATOM 686 N N . SER A 1 89 ? 1.466 -10.426 -11.412 1.00 85.94 89 SER A N 1
ATOM 687 C CA . SER A 1 89 ? 1.896 -11.367 -12.456 1.00 85.94 89 SER A CA 1
ATOM 688 C C . SER A 1 89 ? 3.043 -12.249 -12.000 1.00 85.94 89 SER A C 1
ATOM 690 O O . SER A 1 89 ? 3.963 -11.665 -11.376 1.00 85.94 89 SER A O 1
#

Sequence (89 aa):
MELSHSGQYAGTYLTDKAKKSGLNQWGPSDTTRTDGLPVKALTEEWIQDIVKAYGQAAALAKRAGFEMVMVHAGHGWLINQFLSPYFNS

Radius of gyration: 14.25 Å; chains: 1; bounding box: 28×31×40 Å